Protein AF-A0A353CEG3-F1 (afdb_monomer)

Solvent-accessible surface area (backbone atoms only — not comparable to full-atom values): 6625 Å² total; per-residue (Å²): 137,73,80,83,86,69,89,53,58,77,56,36,77,43,67,85,48,85,35,38,30,40,37,28,22,31,76,43,35,30,42,19,76,58,55,68,66,50,72,42,84,52,81,67,73,58,94,70,76,52,82,79,38,49,62,35,39,33,28,65,48,62,82,52,87,30,37,32,42,37,29,8,22,20,23,33,98,86,66,49,66,71,27,41,34,38,33,37,22,75,62,54,65,77,50,52,45,81,51,91,61,97,58,56,47,74,38,68,74,74,81,74,88,77,132

pLDDT: mean 91.77, std 7.91, range [48.56, 97.62]

Foldseek 3Di:
DDDPPDPFAWQDWADPDQAWIWTFGFQWIWIGRGNPPDIDIDDADDPCPQVAFGDTWRDKDAPDQWWIKTWFFGAHPVRDGQATWIWITRGNRPYIDTDHDPDRDTDRDDDDDDD

Sequence (115 a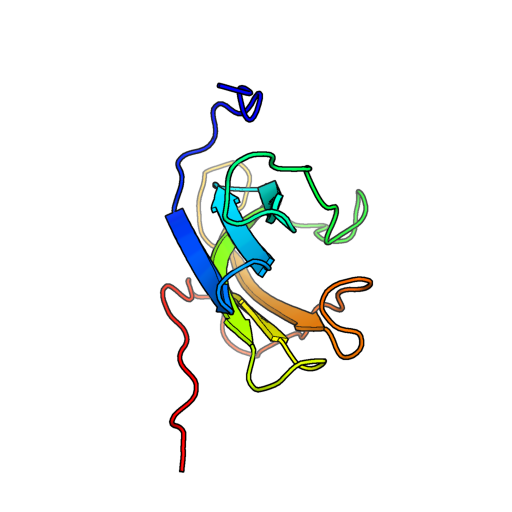a):
KHDLKTTENINEIYFRNDDNGYLVAGRKMFLTRDAGRTWQETVLFRAGDFRNGTPEFLSIRFADKRRGVVVGSVLNRKGDVVDSLVMKTEDGGETWQRIIVPSKTELFHLDFVGS

Nearest PDB structures (foldseek):
  7vt0-assembly1_B  TM=6.429E-01  e=1.551E-02  Homo sapiens
  2cn3-assembly2_B  TM=5.965E-01  e=8.702E-02  Acetivibrio thermocellus
  6mgl-assembly1_A  TM=6.426E-01  e=4.884E-01  Paenibacillus odorifer
  4a2m-assembly2_C  TM=5.487E-01  e=6.019E-01  Bacteroides thetaiotaomicron VPI-5482
  7wb4-assembly1_P  TM=4.030E-01  e=5.407E+00  Xenopus laevis

Structure (mmCIF, N/CA/C/O backbone):
data_AF-A0A353CEG3-F1
#
_entry.id   AF-A0A353CEG3-F1
#
loop_
_atom_site.group_PDB
_atom_site.id
_atom_site.type_symbol
_atom_site.label_atom_id
_atom_site.label_alt_id
_atom_site.label_comp_id
_atom_site.label_asym_id
_atom_site.label_entity_id
_atom_site.label_seq_id
_atom_site.pdbx_PDB_ins_code
_atom_site.Cartn_x
_atom_site.Cartn_y
_atom_site.Cartn_z
_atom_site.occupancy
_atom_site.B_iso_or_equiv
_atom_site.auth_seq_id
_atom_site.auth_comp_id
_atom_site.auth_asym_id
_atom_site.auth_atom_id
_atom_site.pdbx_PDB_model_num
ATOM 1 N N . LYS A 1 1 ? -14.492 19.434 6.123 1.00 52.22 1 LYS A N 1
ATOM 2 C CA . LYS A 1 1 ? -13.994 18.615 4.994 1.00 52.22 1 LYS A CA 1
ATOM 3 C C . LYS A 1 1 ? -12.500 18.892 4.898 1.00 52.22 1 LYS A C 1
ATOM 5 O O . LYS A 1 1 ? -12.152 20.031 4.627 1.00 52.22 1 LYS A O 1
ATOM 10 N N . HIS A 1 2 ? -11.649 17.947 5.292 1.00 63.19 2 HIS A N 1
ATOM 11 C CA . HIS A 1 2 ? -10.197 18.124 5.219 1.00 63.19 2 HIS A CA 1
ATOM 12 C C . HIS A 1 2 ? -9.705 17.572 3.887 1.00 63.19 2 HIS A C 1
ATOM 14 O O . HIS A 1 2 ? -9.981 16.418 3.565 1.00 63.19 2 HIS A O 1
ATOM 20 N N . ASP A 1 3 ? -9.016 18.402 3.111 1.00 76.94 3 ASP A N 1
ATOM 21 C CA . ASP A 1 3 ? -8.445 17.975 1.840 1.00 76.94 3 ASP A CA 1
ATOM 22 C C . ASP A 1 3 ? -7.235 17.070 2.087 1.00 76.94 3 ASP A C 1
ATOM 24 O O . ASP A 1 3 ? -6.347 17.408 2.871 1.00 76.94 3 ASP A O 1
ATOM 28 N N . LEU A 1 4 ? -7.165 15.951 1.361 1.00 81.81 4 LEU A N 1
ATOM 29 C CA . LEU A 1 4 ? -6.039 15.006 1.392 1.00 81.81 4 LEU A CA 1
ATOM 30 C C . LEU A 1 4 ? -4.728 15.609 0.855 1.00 81.81 4 LEU A C 1
ATOM 32 O O . LEU A 1 4 ? -3.676 14.989 0.967 1.00 81.81 4 LEU A O 1
ATOM 36 N N . LYS A 1 5 ? -4.784 16.807 0.250 1.00 86.62 5 LYS A N 1
ATOM 37 C CA . LYS A 1 5 ? -3.646 17.491 -0.393 1.00 86.62 5 LYS A CA 1
ATOM 38 C C . LYS A 1 5 ? -2.860 16.562 -1.332 1.00 86.62 5 LYS A C 1
ATOM 40 O O . LYS A 1 5 ? -1.629 16.536 -1.326 1.00 86.62 5 LYS A O 1
ATOM 45 N N . THR A 1 6 ? -3.583 15.788 -2.138 1.00 87.44 6 THR A N 1
ATOM 46 C CA . THR A 1 6 ? -3.015 14.905 -3.159 1.00 87.44 6 THR A CA 1
ATOM 47 C C . THR A 1 6 ? -3.670 15.154 -4.509 1.00 87.44 6 THR A C 1
ATOM 49 O O . THR A 1 6 ? -4.845 15.508 -4.578 1.00 87.44 6 THR A O 1
ATOM 52 N N . THR A 1 7 ? -2.890 14.968 -5.568 1.00 91.12 7 THR A N 1
ATOM 53 C CA . THR A 1 7 ? -3.344 14.941 -6.965 1.00 91.12 7 THR A CA 1
ATOM 54 C C . THR A 1 7 ? -3.288 13.529 -7.549 1.00 91.12 7 THR A C 1
ATOM 56 O O . THR A 1 7 ? -3.590 13.348 -8.722 1.00 91.12 7 THR A O 1
ATOM 59 N N . GLU A 1 8 ? -2.836 12.547 -6.764 1.00 92.25 8 GLU A N 1
ATOM 60 C CA . GLU A 1 8 ? -2.797 11.137 -7.159 1.00 92.25 8 GLU A CA 1
ATOM 61 C C . GLU A 1 8 ? -4.229 10.587 -7.242 1.00 92.25 8 GLU A C 1
ATOM 63 O O . GLU A 1 8 ? -5.089 10.953 -6.432 1.00 92.25 8 GLU A O 1
ATOM 68 N N . ASN A 1 9 ? -4.478 9.687 -8.194 1.00 92.31 9 ASN A N 1
ATOM 69 C CA . ASN A 1 9 ? -5.764 9.006 -8.305 1.00 92.31 9 ASN A CA 1
ATOM 70 C C . ASN A 1 9 ? -5.993 8.122 -7.080 1.00 92.31 9 ASN A C 1
ATOM 72 O O . ASN A 1 9 ? -5.083 7.421 -6.646 1.00 92.31 9 ASN A O 1
ATOM 76 N N . ILE A 1 10 ? -7.208 8.146 -6.533 1.00 94.12 10 ILE A N 1
ATOM 77 C CA . ILE A 1 10 ? -7.598 7.239 -5.452 1.00 94.12 10 ILE A CA 1
ATOM 78 C C . ILE A 1 10 ? -7.863 5.870 -6.070 1.00 94.12 10 ILE A C 1
ATOM 80 O O . ILE A 1 10 ? -8.768 5.737 -6.892 1.00 94.12 10 ILE A O 1
ATOM 84 N N . ASN A 1 11 ? -7.091 4.874 -5.647 1.00 95.81 11 ASN A N 1
ATOM 85 C CA . ASN A 1 11 ? -7.205 3.509 -6.152 1.00 95.81 11 ASN A CA 1
ATOM 86 C C . ASN A 1 11 ? -8.129 2.670 -5.261 1.00 95.81 11 ASN A C 1
ATOM 88 O O . ASN A 1 11 ? -8.979 1.942 -5.766 1.00 95.81 11 ASN A O 1
ATOM 92 N N . GLU A 1 12 ? -8.031 2.820 -3.935 1.00 96.62 12 GLU A N 1
ATOM 93 C CA . GLU A 1 12 ? -8.887 2.094 -2.996 1.00 96.62 12 GLU A CA 1
ATOM 94 C C . GLU A 1 12 ? -9.072 2.847 -1.671 1.00 96.62 12 GLU A C 1
ATOM 96 O O . GLU A 1 12 ? -8.168 3.526 -1.178 1.00 96.62 12 GLU A O 1
ATOM 101 N N . ILE A 1 13 ? -10.260 2.685 -1.080 1.00 96.62 13 ILE A N 1
ATOM 102 C CA . ILE A 1 13 ? -10.570 3.032 0.309 1.00 96.62 13 ILE A CA 1
ATOM 103 C C . ILE A 1 13 ? -11.024 1.748 1.006 1.00 96.62 13 ILE A C 1
ATOM 105 O O . ILE A 1 13 ? -11.969 1.101 0.563 1.00 96.62 13 ILE A O 1
ATOM 109 N N . TYR A 1 14 ? -10.365 1.392 2.103 1.00 96.31 14 TYR A N 1
ATOM 110 C CA . TYR A 1 14 ? -10.602 0.161 2.851 1.00 96.31 14 TYR A CA 1
ATOM 111 C C . TYR A 1 14 ? -10.744 0.461 4.343 1.00 96.31 14 TYR A C 1
ATOM 113 O O . TYR A 1 14 ? -9.852 1.048 4.949 1.00 96.31 14 TYR A O 1
ATOM 121 N N . PHE A 1 15 ? -11.836 0.015 4.961 1.00 96.19 15 PHE A N 1
ATOM 122 C CA . PHE A 1 15 ? -12.029 0.082 6.410 1.00 96.19 15 PHE A CA 1
ATOM 123 C C . PHE A 1 15 ? -11.814 -1.299 7.027 1.00 96.19 15 PHE A C 1
ATOM 125 O O . PHE A 1 15 ? -12.441 -2.273 6.621 1.00 96.19 15 PHE A O 1
ATOM 132 N N . ARG A 1 16 ? -10.928 -1.384 8.028 1.00 91.69 16 ARG A N 1
ATOM 133 C CA . ARG A 1 16 ? -10.695 -2.625 8.798 1.00 91.69 16 ARG A CA 1
ATOM 134 C C . ARG A 1 16 ? -11.637 -2.767 9.994 1.00 91.69 16 ARG A C 1
ATOM 136 O O . ARG A 1 16 ? -11.682 -3.822 10.620 1.00 91.69 16 ARG A O 1
ATOM 143 N N . ASN A 1 17 ? -12.303 -1.678 10.363 1.00 92.25 17 ASN A N 1
ATOM 144 C CA . ASN A 1 17 ? -13.413 -1.589 11.306 1.00 92.25 17 ASN A CA 1
ATOM 145 C C . ASN A 1 17 ? -14.101 -0.224 11.124 1.00 92.25 17 ASN A C 1
ATOM 147 O O . ASN A 1 17 ? -13.679 0.561 10.277 1.00 92.25 17 ASN A O 1
ATOM 151 N N . ASP A 1 18 ? -15.109 0.059 11.945 1.00 96.44 18 ASP A N 1
ATOM 152 C CA . ASP A 1 18 ? -15.948 1.259 11.836 1.00 96.44 18 ASP A CA 1
ATOM 153 C C . ASP A 1 18 ? -15.168 2.584 11.940 1.00 96.44 18 ASP A C 1
ATOM 155 O O . ASP A 1 18 ? -15.593 3.589 11.375 1.00 96.44 18 ASP A O 1
ATOM 159 N N . ASP A 1 19 ? -14.004 2.587 12.601 1.00 95.94 19 ASP A N 1
ATOM 160 C CA . ASP A 1 19 ? -13.219 3.802 12.846 1.00 95.94 19 ASP A CA 1
ATOM 161 C C . ASP A 1 19 ? -11.928 3.887 12.022 1.00 95.94 19 ASP A C 1
ATOM 163 O O . ASP A 1 19 ? -11.516 4.973 11.610 1.00 95.94 19 ASP A O 1
ATOM 167 N N . ASN A 1 20 ? -11.253 2.756 11.810 1.00 94.94 20 ASN A N 1
ATOM 168 C CA . ASN A 1 20 ? -9.912 2.697 11.239 1.00 94.94 20 ASN A CA 1
ATOM 169 C C . ASN A 1 20 ? -9.985 2.287 9.771 1.00 94.94 20 ASN A C 1
ATOM 171 O O . ASN A 1 20 ? -10.390 1.166 9.443 1.00 94.94 20 ASN A O 1
ATOM 175 N N . GLY A 1 21 ? -9.517 3.173 8.900 1.00 95.75 21 GLY A N 1
ATOM 176 C CA . GLY A 1 21 ? -9.511 2.958 7.461 1.00 95.75 21 GLY A CA 1
ATOM 177 C C . GLY A 1 21 ? -8.244 3.463 6.793 1.00 95.75 21 GLY A C 1
ATOM 178 O O . GLY A 1 21 ? -7.515 4.291 7.332 1.00 95.75 21 GLY A O 1
ATOM 179 N N . TYR A 1 22 ? -7.990 2.949 5.601 1.00 96.12 22 TYR A N 1
ATOM 180 C CA . TYR A 1 22 ? -6.851 3.269 4.764 1.00 96.12 22 TYR A CA 1
ATOM 181 C C . TYR A 1 22 ? -7.348 3.720 3.397 1.00 96.12 22 TYR A C 1
ATOM 183 O O . TYR A 1 22 ? -8.334 3.199 2.881 1.00 96.12 22 TYR A O 1
ATOM 191 N N . LEU A 1 23 ? -6.652 4.685 2.814 1.00 96.06 23 LEU A N 1
ATOM 192 C CA . LEU A 1 23 ? -6.875 5.163 1.458 1.00 96.06 23 LEU A CA 1
ATOM 193 C C . LEU A 1 23 ? -5.540 5.090 0.733 1.00 96.06 23 LEU A C 1
ATOM 195 O O . LEU A 1 23 ? -4.566 5.693 1.182 1.00 96.06 23 LEU A O 1
ATOM 199 N N . VAL A 1 24 ? -5.489 4.358 -0.372 1.00 95.75 24 VAL A N 1
ATOM 200 C CA . VAL A 1 24 ? -4.313 4.296 -1.245 1.00 95.75 24 VAL A CA 1
ATOM 201 C C . VAL A 1 24 ? -4.581 5.126 -2.494 1.00 95.75 24 VAL A C 1
ATOM 203 O O . VAL A 1 24 ? -5.649 5.034 -3.104 1.00 95.75 24 VAL A O 1
ATOM 206 N N . ALA A 1 25 ? -3.629 5.988 -2.841 1.00 94.50 25 ALA A N 1
ATOM 207 C CA . ALA A 1 25 ? -3.744 6.896 -3.970 1.00 94.50 25 ALA A CA 1
ATOM 208 C C . ALA A 1 25 ? -2.398 7.040 -4.678 1.00 94.50 25 ALA A C 1
ATOM 210 O O . ALA A 1 25 ? -1.509 7.737 -4.176 1.00 94.50 25 ALA A O 1
ATOM 211 N N . GLY A 1 26 ? -2.246 6.363 -5.818 1.00 93.38 26 GLY A N 1
ATOM 212 C CA . GLY A 1 26 ? -0.991 6.282 -6.557 1.00 93.38 26 GLY A CA 1
ATOM 213 C C . GLY A 1 26 ? 0.170 5.915 -5.633 1.00 93.38 26 GLY A C 1
ATOM 214 O O . GLY A 1 26 ? 0.225 4.827 -5.067 1.00 93.38 26 GLY A O 1
ATOM 215 N N . ARG A 1 27 ? 1.082 6.858 -5.407 1.00 92.38 27 ARG A N 1
ATOM 216 C CA . ARG A 1 27 ? 2.291 6.660 -4.582 1.00 92.38 27 ARG A CA 1
ATOM 217 C C . ARG A 1 27 ? 2.105 6.953 -3.092 1.00 92.38 27 ARG A C 1
ATOM 219 O O . ARG A 1 27 ? 3.079 6.941 -2.338 1.00 92.38 27 ARG A O 1
ATOM 226 N N . LYS A 1 28 ? 0.888 7.294 -2.671 1.00 93.81 28 LYS A N 1
ATOM 227 C CA . LYS A 1 28 ? 0.565 7.728 -1.310 1.00 93.81 28 LYS A CA 1
ATOM 228 C C . LYS A 1 28 ? -0.400 6.773 -0.628 1.00 93.81 28 LYS A C 1
ATOM 230 O O . LYS A 1 28 ? -1.234 6.134 -1.266 1.00 93.81 28 LYS A O 1
ATOM 235 N N . MET A 1 29 ? -0.323 6.752 0.696 1.00 95.06 29 MET A N 1
ATOM 236 C CA . MET A 1 29 ? -1.306 6.105 1.552 1.00 95.06 29 MET A CA 1
ATOM 237 C C . MET A 1 29 ? -1.713 7.060 2.665 1.00 95.06 29 MET A C 1
ATOM 239 O O . MET A 1 29 ? -0.893 7.814 3.187 1.00 95.06 29 MET A O 1
ATOM 243 N N . PHE A 1 30 ? -2.978 6.997 3.051 1.00 95.50 30 PHE A N 1
ATOM 244 C CA . PHE A 1 30 ? -3.549 7.775 4.133 1.00 95.50 30 PHE A CA 1
ATOM 245 C C . PHE A 1 30 ? -4.256 6.848 5.117 1.00 95.50 30 PHE A C 1
ATOM 247 O O . PHE A 1 30 ? -4.830 5.836 4.721 1.00 95.50 30 PHE A O 1
ATOM 254 N N . LEU A 1 31 ? -4.223 7.211 6.394 1.00 95.06 31 LEU A N 1
ATOM 255 C CA . LEU A 1 31 ? -4.894 6.527 7.494 1.00 95.06 31 LEU A CA 1
ATOM 256 C C . LEU A 1 31 ? -5.952 7.454 8.095 1.00 95.06 31 LEU A C 1
ATOM 258 O O . LEU A 1 31 ? -5.674 8.624 8.357 1.00 95.06 31 LEU A O 1
ATOM 262 N N . THR A 1 32 ? -7.130 6.911 8.375 1.00 95.69 32 THR A N 1
ATOM 263 C CA . THR A 1 32 ? -8.124 7.513 9.266 1.00 95.69 32 THR A CA 1
ATOM 264 C C . THR A 1 32 ? -8.259 6.673 10.531 1.00 95.69 32 THR A C 1
ATOM 266 O O . THR A 1 32 ? -8.097 5.451 10.500 1.00 95.69 32 THR A O 1
ATOM 269 N N . ARG A 1 33 ? -8.541 7.338 11.653 1.00 95.62 33 ARG A N 1
ATOM 270 C CA . ARG A 1 33 ? -8.851 6.716 12.952 1.00 95.62 33 ARG A CA 1
ATOM 271 C C . ARG A 1 33 ? -10.195 7.193 13.510 1.00 95.62 33 ARG A C 1
ATOM 273 O O . ARG A 1 33 ? -10.473 6.997 14.686 1.00 95.62 33 ARG A O 1
ATOM 280 N N . ASP A 1 34 ? -10.981 7.883 12.691 1.00 96.56 34 ASP A N 1
ATOM 281 C CA . ASP A 1 34 ? -12.210 8.561 13.092 1.00 96.56 34 ASP A CA 1
ATOM 282 C C . ASP A 1 34 ? -13.320 8.403 12.042 1.00 96.56 34 ASP A C 1
ATOM 284 O O . ASP A 1 34 ? -14.086 9.339 11.789 1.00 96.56 34 ASP A O 1
ATOM 288 N N . ALA A 1 35 ? -13.421 7.208 11.452 1.00 96.56 35 ALA A N 1
ATOM 289 C CA . ALA A 1 35 ? -14.432 6.835 10.460 1.00 96.56 35 ALA A CA 1
ATOM 290 C C . ALA A 1 35 ? -14.385 7.699 9.181 1.00 96.56 35 ALA A C 1
ATOM 292 O O . ALA A 1 35 ? -15.409 8.029 8.584 1.00 96.56 35 ALA A O 1
ATOM 293 N N . GLY A 1 36 ? -13.185 8.115 8.765 1.00 95.50 36 GLY A N 1
ATOM 294 C CA . GLY A 1 36 ? -12.966 8.892 7.544 1.00 95.50 36 GLY A CA 1
ATOM 295 C C . GLY A 1 36 ? -13.242 10.390 7.675 1.00 95.50 36 GLY A C 1
ATOM 296 O O . GLY A 1 36 ? -13.261 11.084 6.653 1.00 95.50 36 GLY A O 1
ATOM 297 N N . ARG A 1 37 ? -13.443 10.912 8.895 1.00 94.50 37 ARG A N 1
ATOM 298 C CA . ARG A 1 37 ? -13.634 12.356 9.130 1.00 94.50 37 ARG A CA 1
ATOM 299 C C . ARG A 1 37 ? -12.330 13.128 8.919 1.00 94.50 37 ARG A C 1
ATOM 301 O O . ARG A 1 37 ? -12.355 14.219 8.339 1.00 94.50 37 ARG A O 1
ATOM 308 N N . THR A 1 38 ? -11.205 12.555 9.341 1.00 95.00 38 THR A N 1
ATOM 309 C CA . THR A 1 38 ? -9.851 13.053 9.096 1.00 95.00 38 THR A CA 1
ATOM 310 C C . THR A 1 38 ? -8.948 11.950 8.548 1.00 95.00 38 THR A C 1
ATOM 312 O O . THR A 1 38 ? -9.134 10.762 8.815 1.00 95.00 38 THR A O 1
ATOM 315 N N . TRP A 1 39 ? -7.969 12.358 7.743 1.00 95.25 39 TRP A N 1
ATOM 316 C CA . TRP A 1 39 ? -7.023 11.470 7.076 1.00 95.25 39 TRP A CA 1
ATOM 317 C C . TRP A 1 39 ? -5.611 12.033 7.216 1.00 95.25 39 TRP A C 1
ATOM 319 O O . TRP A 1 39 ? -5.391 13.225 6.991 1.00 95.25 39 TRP A O 1
ATOM 329 N N . GLN A 1 40 ? -4.657 11.176 7.563 1.00 94.19 40 GLN A N 1
ATOM 330 C CA . GLN A 1 40 ? -3.247 11.519 7.711 1.00 94.19 40 GLN A CA 1
ATOM 331 C C . GLN A 1 40 ? -2.408 10.702 6.729 1.00 94.19 40 GLN A C 1
ATOM 333 O O . GLN A 1 40 ? -2.542 9.481 6.679 1.00 94.19 40 GLN A O 1
ATOM 338 N N . GLU A 1 41 ? -1.540 11.363 5.959 1.00 93.62 41 GLU A N 1
ATOM 339 C CA . GLU A 1 41 ? -0.583 10.679 5.079 1.00 93.62 41 GLU A CA 1
ATOM 340 C C . GLU A 1 41 ? 0.385 9.832 5.918 1.00 93.62 41 GLU A C 1
ATOM 342 O O . GLU A 1 41 ? 0.931 10.307 6.916 1.00 93.62 41 GLU A O 1
ATOM 347 N N . THR A 1 42 ? 0.586 8.579 5.515 1.00 91.31 42 THR A N 1
ATOM 348 C CA . THR A 1 42 ? 1.517 7.645 6.152 1.00 91.31 42 THR A CA 1
ATOM 349 C C . THR A 1 42 ? 2.593 7.211 5.165 1.00 91.31 42 THR A C 1
ATOM 351 O O . THR A 1 42 ? 2.354 7.073 3.964 1.00 91.31 42 THR A O 1
ATOM 354 N N . VAL A 1 43 ? 3.805 7.017 5.677 1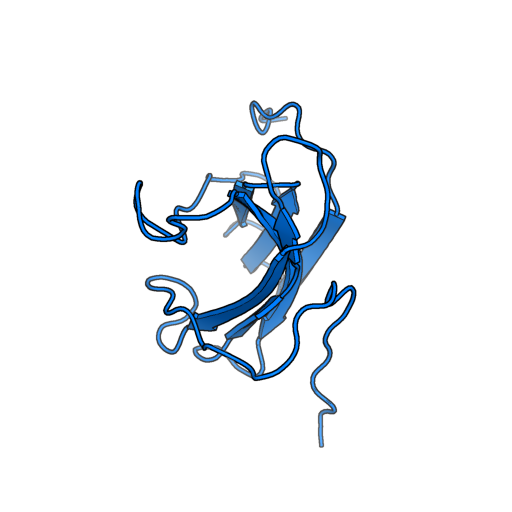.00 88.12 43 VAL A N 1
ATOM 355 C CA . VAL A 1 43 ? 4.998 6.744 4.876 1.00 88.12 43 VAL A CA 1
ATOM 356 C C . VAL A 1 43 ? 5.334 5.260 4.976 1.00 88.12 43 VAL A C 1
ATOM 358 O O . VAL A 1 43 ? 5.714 4.779 6.040 1.00 88.12 43 VAL A O 1
ATOM 361 N N . LEU A 1 44 ? 5.2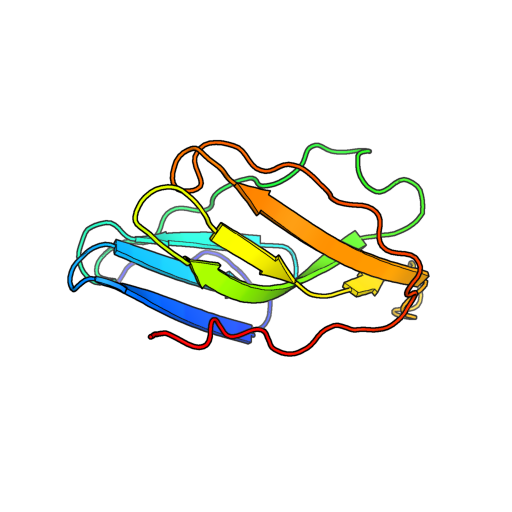11 4.533 3.862 1.00 91.06 44 LEU A N 1
ATOM 362 C CA . LEU A 1 44 ? 5.467 3.084 3.813 1.00 91.06 44 LEU A CA 1
ATOM 363 C C . LEU A 1 44 ? 6.923 2.740 3.486 1.00 91.06 44 LEU A C 1
ATOM 365 O O . LEU A 1 44 ? 7.343 1.603 3.679 1.00 91.06 44 LEU A O 1
ATOM 369 N N . PHE A 1 45 ? 7.674 3.689 2.933 1.00 89.31 45 PHE A N 1
ATOM 370 C CA . PHE A 1 45 ? 9.021 3.466 2.421 1.00 89.31 45 PHE A CA 1
ATOM 371 C C . PHE A 1 45 ? 9.842 4.752 2.477 1.00 89.31 45 PHE A C 1
ATOM 373 O O . PHE A 1 45 ? 9.306 5.860 2.526 1.00 89.31 45 PHE A O 1
ATOM 380 N N . ARG A 1 46 ? 11.164 4.609 2.456 1.00 87.00 46 ARG A N 1
ATOM 381 C CA . ARG A 1 46 ? 12.121 5.714 2.425 1.00 87.00 46 ARG A CA 1
ATOM 382 C C . ARG A 1 46 ? 12.577 6.001 1.001 1.00 87.00 46 ARG A C 1
ATOM 384 O O . ARG A 1 46 ? 12.551 5.147 0.113 1.00 87.00 46 ARG A O 1
ATOM 391 N N . ALA A 1 47 ? 13.047 7.228 0.786 1.00 80.88 47 ALA A N 1
ATOM 392 C CA . ALA A 1 47 ? 13.696 7.591 -0.464 1.00 80.88 47 ALA A CA 1
ATOM 393 C C . ALA A 1 47 ? 14.876 6.639 -0.737 1.00 80.88 47 ALA A C 1
ATOM 395 O O . ALA A 1 47 ? 15.768 6.495 0.095 1.00 80.88 47 ALA A O 1
ATOM 396 N N . GLY A 1 48 ? 14.869 5.993 -1.905 1.00 82.38 48 GLY A N 1
ATOM 397 C CA . GLY A 1 48 ? 15.904 5.038 -2.315 1.00 82.38 48 GLY A CA 1
ATOM 398 C C . GLY A 1 48 ? 15.559 3.557 -2.118 1.00 82.38 48 GLY A C 1
ATOM 399 O O . GLY A 1 48 ? 16.263 2.717 -2.681 1.00 82.38 48 GLY A O 1
ATOM 400 N N . ASP A 1 49 ? 14.460 3.222 -1.428 1.00 87.62 49 ASP A N 1
ATOM 401 C CA . ASP A 1 49 ? 14.007 1.825 -1.263 1.00 87.62 49 ASP A CA 1
ATOM 402 C C . ASP A 1 49 ? 13.630 1.171 -2.610 1.00 87.62 49 ASP A C 1
ATOM 404 O O . ASP A 1 49 ? 13.705 -0.048 -2.783 1.00 87.62 49 ASP A O 1
ATOM 408 N N . PHE A 1 50 ? 13.292 1.995 -3.606 1.00 88.56 50 PHE A N 1
ATOM 409 C CA . PHE A 1 50 ? 12.969 1.588 -4.970 1.00 88.56 50 PHE A CA 1
ATOM 410 C C . PHE A 1 50 ? 13.995 2.162 -5.953 1.00 88.56 50 PHE A C 1
ATOM 412 O O . PHE A 1 50 ? 13.769 3.170 -6.612 1.00 88.56 50 PHE A O 1
ATOM 419 N N . ARG A 1 51 ? 15.166 1.518 -6.055 1.00 80.50 51 ARG A N 1
ATOM 420 C CA . ARG A 1 51 ? 16.289 2.011 -6.883 1.00 80.50 51 ARG A CA 1
ATOM 421 C C . ARG A 1 51 ? 15.949 2.191 -8.368 1.00 80.50 51 ARG A C 1
ATOM 423 O O . ARG A 1 51 ? 16.496 3.081 -9.010 1.00 80.50 51 ARG A O 1
ATOM 430 N N . ASN A 1 52 ? 15.056 1.356 -8.901 1.00 83.06 52 ASN A N 1
ATOM 431 C CA . ASN A 1 52 ? 14.776 1.270 -10.339 1.00 83.06 52 ASN A CA 1
ATOM 432 C C . ASN A 1 52 ? 13.382 1.778 -10.732 1.00 83.06 52 ASN A C 1
ATOM 434 O O . ASN A 1 52 ? 12.975 1.600 -11.878 1.00 83.06 52 ASN A O 1
ATOM 438 N N . GLY A 1 53 ? 12.641 2.393 -9.811 1.00 92.50 53 GLY A N 1
ATOM 439 C CA . GLY A 1 53 ? 11.290 2.837 -10.111 1.00 92.50 53 GLY A CA 1
ATOM 440 C C . GLY A 1 53 ? 10.582 3.477 -8.933 1.00 92.50 53 GLY A C 1
ATOM 441 O O . GLY A 1 53 ? 11.179 3.758 -7.900 1.00 92.50 53 GLY A O 1
ATOM 442 N N . THR A 1 54 ? 9.297 3.728 -9.117 1.00 93.81 54 THR A N 1
ATOM 443 C CA . THR A 1 54 ? 8.439 4.393 -8.144 1.00 93.81 54 THR A CA 1
ATOM 444 C C . THR A 1 54 ? 7.273 3.469 -7.807 1.00 93.81 54 THR A C 1
ATOM 446 O O . THR A 1 54 ? 6.668 2.942 -8.738 1.00 93.81 54 THR A O 1
ATOM 449 N N . PRO A 1 55 ? 6.979 3.220 -6.521 1.00 95.19 55 PRO A N 1
ATOM 450 C CA . PRO A 1 55 ? 5.886 2.334 -6.144 1.00 95.19 55 PRO A CA 1
ATOM 451 C C . PRO A 1 55 ? 4.536 2.995 -6.413 1.00 95.19 55 PRO A C 1
ATOM 453 O O . PRO A 1 55 ? 4.349 4.166 -6.092 1.00 95.19 55 PRO A O 1
ATOM 456 N N . GLU A 1 56 ? 3.597 2.219 -6.932 1.00 95.25 56 GLU A N 1
ATOM 457 C CA . GLU A 1 56 ? 2.182 2.550 -7.015 1.00 95.25 56 GLU A CA 1
ATOM 458 C C . GLU A 1 56 ? 1.391 1.545 -6.174 1.00 95.25 56 GLU A C 1
ATOM 460 O O . GLU A 1 56 ? 1.561 0.332 -6.305 1.00 95.25 56 GLU A O 1
ATOM 465 N N . PHE A 1 57 ? 0.555 2.053 -5.272 1.00 96.19 57 PHE A N 1
ATOM 466 C CA . PHE A 1 57 ? -0.288 1.269 -4.381 1.00 96.19 57 PHE A CA 1
ATOM 467 C C . PHE A 1 57 ? -1.691 1.149 -4.968 1.00 96.19 57 PHE A C 1
ATOM 469 O O . PHE A 1 57 ? -2.337 2.160 -5.256 1.00 96.19 57 PHE A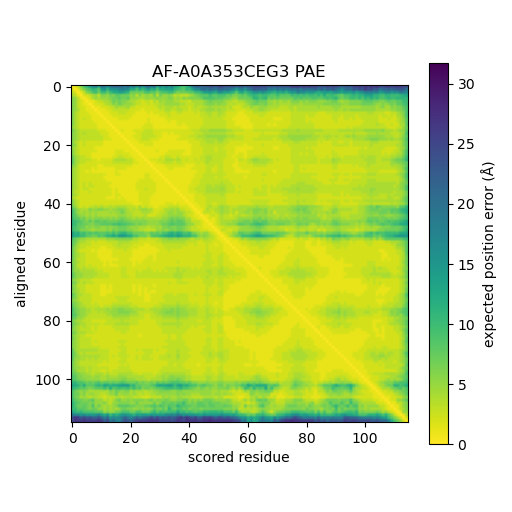 O 1
ATOM 476 N N . LEU A 1 58 ? -2.175 -0.083 -5.100 1.00 97.00 58 LEU A N 1
ATOM 477 C CA . LEU A 1 58 ? -3.459 -0.371 -5.739 1.00 97.00 58 LEU A CA 1
ATOM 478 C C . LEU A 1 58 ? -4.471 -0.976 -4.777 1.00 97.00 58 LEU A C 1
ATOM 480 O O . LEU A 1 58 ? -5.640 -0.606 -4.823 1.00 97.00 58 LEU A O 1
ATOM 484 N N . SER A 1 59 ? -4.028 -1.868 -3.888 1.00 97.62 59 SER A N 1
ATOM 485 C CA . SER A 1 59 ? -4.932 -2.502 -2.934 1.00 97.62 59 SER A CA 1
ATOM 486 C C . SER A 1 59 ? -4.285 -2.776 -1.582 1.00 97.62 59 SER A C 1
ATOM 488 O O . SER A 1 59 ? -3.077 -3.003 -1.491 1.00 97.62 59 SER A O 1
ATOM 490 N N . ILE A 1 60 ? -5.099 -2.751 -0.527 1.00 97.00 60 ILE A N 1
ATOM 491 C CA . ILE A 1 60 ? -4.709 -3.009 0.858 1.00 97.00 60 ILE A CA 1
ATOM 492 C C . ILE A 1 60 ? -5.734 -3.886 1.576 1.00 97.00 60 ILE A C 1
ATOM 494 O O . ILE A 1 60 ? -6.925 -3.591 1.575 1.00 97.00 60 ILE A O 1
ATOM 498 N N . ARG A 1 61 ? -5.288 -4.920 2.295 1.00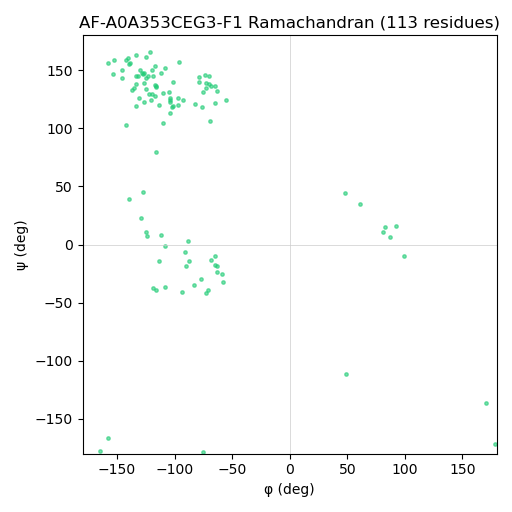 97.00 61 ARG A N 1
ATOM 499 C CA . ARG A 1 61 ? -6.140 -5.619 3.277 1.00 97.00 61 ARG A CA 1
ATOM 500 C C . ARG A 1 61 ? -5.382 -5.953 4.540 1.00 97.00 61 ARG A C 1
ATOM 502 O O . ARG A 1 61 ? -4.165 -6.136 4.536 1.00 97.00 61 ARG A O 1
ATOM 509 N N . PHE A 1 62 ? -6.140 -6.104 5.616 1.00 95.50 62 PHE A N 1
ATOM 510 C CA . PHE A 1 62 ? -5.666 -6.662 6.870 1.00 95.50 62 PHE A CA 1
ATOM 511 C C . PHE A 1 62 ? -6.284 -8.041 7.093 1.00 95.50 62 PHE A C 1
ATOM 513 O O . PHE A 1 62 ? -7.494 -8.202 6.979 1.00 95.50 62 PHE A O 1
ATOM 520 N N . ALA A 1 63 ? -5.443 -9.021 7.422 1.00 94.12 63 ALA A N 1
ATOM 521 C CA . ALA A 1 63 ? -5.890 -10.349 7.842 1.00 94.12 63 ALA A CA 1
ATOM 522 C C . ALA A 1 63 ? -6.388 -10.331 9.294 1.00 94.12 63 ALA A C 1
ATOM 524 O O . ALA A 1 63 ? -7.245 -11.117 9.682 1.00 94.12 63 ALA A O 1
ATOM 525 N N . ASP A 1 64 ? -5.828 -9.438 10.114 1.00 93.19 64 ASP A N 1
ATOM 526 C CA . ASP A 1 64 ? -6.255 -9.197 11.488 1.00 93.19 64 ASP A CA 1
ATOM 527 C C . ASP A 1 64 ? -5.821 -7.802 11.958 1.00 93.19 64 ASP A C 1
ATOM 529 O O . ASP A 1 64 ? -5.408 -6.949 11.174 1.00 93.19 64 ASP A O 1
ATOM 533 N N . LYS A 1 65 ? -5.889 -7.545 13.269 1.00 93.06 65 LYS A N 1
ATOM 534 C CA . LYS A 1 65 ? -5.575 -6.225 13.820 1.00 93.06 65 LYS A CA 1
ATOM 535 C C . LYS A 1 65 ? -4.120 -5.769 13.621 1.00 93.06 65 LYS A C 1
ATOM 537 O O . LYS A 1 65 ? -3.856 -4.575 13.779 1.00 93.06 65 LYS A O 1
ATOM 542 N N . ARG A 1 66 ? -3.197 -6.684 13.332 1.00 94.94 66 ARG A N 1
ATOM 543 C CA . ARG A 1 66 ? -1.750 -6.451 13.255 1.00 94.94 66 ARG A CA 1
ATOM 544 C C . ARG A 1 66 ? -1.175 -6.734 11.873 1.00 94.94 66 ARG A C 1
ATOM 546 O O . ARG A 1 66 ? -0.270 -6.024 11.449 1.00 94.94 66 ARG A O 1
ATOM 553 N N . ARG A 1 67 ? -1.666 -7.767 11.191 1.00 96.56 67 ARG A N 1
ATOM 554 C CA . ARG A 1 67 ? -1.106 -8.254 9.928 1.00 96.56 67 ARG A CA 1
ATOM 555 C C . ARG A 1 67 ? -1.873 -7.685 8.746 1.00 96.56 67 ARG A C 1
ATOM 557 O O . ARG A 1 67 ? -3.068 -7.938 8.603 1.00 96.56 67 ARG A O 1
ATOM 564 N N . GLY A 1 68 ? -1.168 -6.960 7.886 1.00 95.88 68 GLY A N 1
ATOM 565 C CA . GLY A 1 68 ? -1.727 -6.362 6.678 1.00 95.88 68 GLY A CA 1
ATOM 566 C C . GLY A 1 68 ? -0.766 -6.410 5.503 1.00 95.88 68 GLY A C 1
ATOM 567 O O . GLY A 1 68 ? 0.445 -6.562 5.682 1.00 95.88 68 GLY A O 1
ATOM 568 N N . VAL A 1 69 ? -1.327 -6.306 4.303 1.00 97.25 69 VAL A N 1
ATOM 569 C CA . VAL A 1 69 ? -0.601 -6.334 3.035 1.00 97.25 69 VAL A CA 1
ATOM 570 C C . VAL A 1 69 ? -1.107 -5.204 2.148 1.00 97.25 69 VAL A C 1
ATOM 572 O O . VAL A 1 69 ? -2.311 -4.970 2.075 1.00 97.25 69 VAL A O 1
ATOM 575 N N . VAL A 1 70 ? -0.177 -4.529 1.476 1.00 97.31 70 VAL A N 1
ATOM 576 C CA . VAL A 1 70 ? -0.431 -3.604 0.368 1.00 97.31 70 VAL A CA 1
ATOM 577 C C . VAL A 1 70 ? 0.226 -4.179 -0.878 1.00 97.31 70 VAL A C 1
ATOM 579 O O . VAL A 1 70 ? 1.374 -4.630 -0.818 1.00 97.31 70 VAL A O 1
ATOM 582 N N . VAL A 1 71 ? -0.482 -4.148 -2.002 1.00 97.44 71 VAL A N 1
ATOM 583 C CA . VAL A 1 71 ? 0.035 -4.576 -3.305 1.00 97.44 71 VAL A CA 1
ATOM 584 C C . VAL A 1 71 ? -0.105 -3.486 -4.358 1.00 97.44 71 VAL A C 1
ATOM 586 O O . VAL A 1 71 ? -0.881 -2.539 -4.205 1.00 97.44 71 VAL A O 1
ATOM 589 N N . GLY A 1 72 ? 0.662 -3.642 -5.429 1.00 97.00 72 GLY A N 1
ATOM 590 C CA . GLY A 1 72 ? 0.585 -2.809 -6.618 1.00 97.00 72 GLY A CA 1
ATOM 591 C C . GLY A 1 72 ? 1.747 -3.096 -7.559 1.00 97.00 72 GLY A C 1
ATOM 592 O O . GLY A 1 72 ? 2.131 -4.257 -7.753 1.00 97.00 72 GLY A O 1
ATOM 593 N N . SER A 1 73 ? 2.349 -2.044 -8.095 1.00 96.44 73 SER A N 1
ATOM 594 C CA . SER A 1 73 ? 3.436 -2.123 -9.070 1.00 96.44 73 SER A CA 1
ATOM 595 C C . SER A 1 73 ? 4.592 -1.186 -8.713 1.00 96.44 73 SER A C 1
ATOM 597 O O . SER A 1 73 ? 4.484 -0.290 -7.876 1.00 96.44 73 SER A O 1
ATOM 599 N N . VAL A 1 74 ? 5.755 -1.425 -9.316 1.00 95.69 74 VAL A N 1
ATOM 600 C CA . VAL A 1 74 ? 6.862 -0.466 -9.345 1.00 95.69 74 VAL A CA 1
ATOM 601 C C . VAL A 1 74 ? 7.038 -0.026 -10.789 1.00 95.69 74 VAL A C 1
ATOM 603 O O . VAL A 1 74 ? 7.326 -0.855 -11.653 1.00 95.69 74 VAL A O 1
ATOM 606 N N . LEU A 1 75 ? 6.889 1.272 -11.042 1.00 95.25 75 LEU A N 1
ATOM 607 C CA . LEU A 1 75 ? 6.933 1.856 -12.380 1.00 95.25 75 LEU A CA 1
ATOM 608 C C . LEU A 1 75 ? 8.284 2.509 -12.665 1.00 95.25 75 LEU A C 1
ATOM 610 O O . LEU A 1 75 ? 8.853 3.197 -11.812 1.00 95.25 75 LEU A O 1
ATOM 614 N N . ASN A 1 76 ? 8.803 2.345 -13.878 1.00 94.75 76 ASN A N 1
ATOM 615 C CA . ASN A 1 76 ? 9.946 3.129 -14.341 1.00 94.75 76 ASN A CA 1
ATOM 616 C C . ASN A 1 76 ? 9.523 4.571 -14.707 1.00 94.75 76 ASN A C 1
ATOM 618 O O . ASN A 1 76 ? 8.358 4.952 -14.627 1.00 94.75 76 ASN A O 1
ATOM 622 N N . ARG A 1 77 ? 10.473 5.395 -15.170 1.00 92.25 77 ARG A N 1
ATOM 623 C CA . ARG A 1 77 ? 10.203 6.794 -15.571 1.00 92.25 77 ARG A CA 1
ATOM 624 C C . ARG A 1 77 ? 9.273 6.949 -16.783 1.00 92.25 77 ARG A C 1
ATOM 626 O O . ARG A 1 77 ? 8.792 8.051 -17.014 1.00 92.25 77 ARG A O 1
ATOM 633 N N . LYS A 1 78 ? 9.082 5.894 -17.577 1.00 94.88 78 LYS A N 1
ATOM 634 C CA . LYS A 1 78 ? 8.176 5.862 -18.734 1.00 94.88 78 LYS A CA 1
ATOM 635 C C . LYS A 1 78 ? 6.767 5.387 -18.360 1.00 94.88 78 LYS A C 1
ATOM 637 O O . LYS A 1 78 ? 5.887 5.454 -19.205 1.00 94.88 78 LYS A O 1
ATOM 642 N N . GLY A 1 79 ? 6.563 4.940 -17.118 1.00 92.69 79 GLY A N 1
ATOM 643 C CA . GLY A 1 79 ? 5.306 4.355 -16.659 1.00 92.69 79 GLY A CA 1
ATOM 644 C C . GLY A 1 79 ? 5.190 2.849 -16.903 1.00 92.69 79 GLY A C 1
ATOM 645 O O . GLY A 1 79 ? 4.133 2.292 -16.639 1.00 92.69 79 GLY A O 1
ATOM 646 N N . ASP A 1 80 ? 6.246 2.171 -17.372 1.00 95.31 80 ASP A N 1
ATOM 647 C CA . ASP A 1 80 ? 6.199 0.713 -17.528 1.00 95.31 80 ASP A CA 1
ATOM 648 C C . ASP A 1 80 ? 6.403 0.026 -16.173 1.00 95.31 80 ASP A C 1
ATOM 650 O O . ASP A 1 80 ? 7.292 0.408 -15.400 1.00 95.31 80 ASP A O 1
ATOM 654 N N . VAL A 1 81 ? 5.644 -1.042 -15.925 1.00 95.69 81 VAL A N 1
ATOM 655 C CA . VAL A 1 81 ? 5.839 -1.924 -14.769 1.00 95.69 81 VAL A CA 1
ATOM 656 C C . VAL A 1 81 ? 7.186 -2.636 -14.891 1.00 95.69 81 VAL A C 1
ATOM 658 O O . VAL A 1 81 ? 7.448 -3.348 -15.860 1.00 95.69 81 VAL A O 1
ATOM 661 N N . VAL A 1 82 ? 8.049 -2.459 -13.892 1.00 95.00 82 VAL A N 1
ATOM 662 C CA . VAL A 1 82 ? 9.370 -3.109 -13.813 1.00 95.00 82 VAL A CA 1
ATOM 663 C C . VAL A 1 82 ? 9.491 -4.103 -12.664 1.00 95.00 82 VAL A C 1
ATOM 665 O O . VAL A 1 82 ? 10.437 -4.895 -12.643 1.00 95.00 82 VAL A O 1
ATOM 668 N N . ASP A 1 83 ? 8.557 -4.069 -11.715 1.00 95.12 83 ASP A N 1
ATOM 669 C CA . ASP A 1 83 ? 8.510 -4.993 -10.586 1.00 95.12 83 ASP A CA 1
ATOM 670 C C . ASP A 1 83 ? 7.098 -5.074 -9.992 1.00 95.12 83 ASP A C 1
ATOM 672 O O . ASP A 1 83 ? 6.316 -4.124 -10.101 1.00 95.12 83 ASP A O 1
ATOM 676 N N . SER A 1 84 ? 6.794 -6.179 -9.314 1.00 96.00 84 SER A N 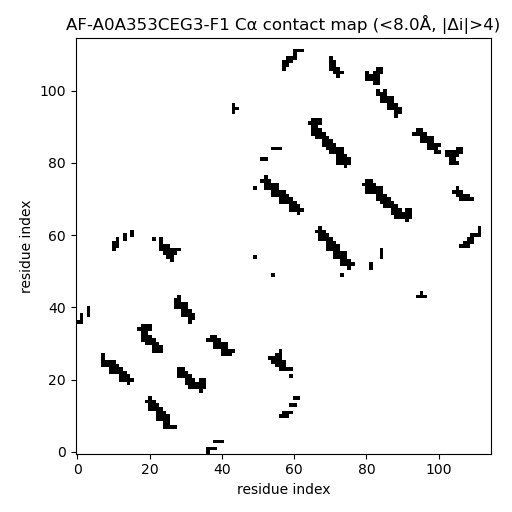1
ATOM 677 C CA . SER A 1 84 ? 5.617 -6.256 -8.447 1.00 96.00 84 SER A CA 1
ATOM 678 C C . SER A 1 84 ? 5.904 -5.565 -7.112 1.00 96.00 84 SER A C 1
ATOM 680 O O . SER A 1 84 ? 7.009 -5.649 -6.560 1.00 96.00 84 SER A O 1
ATOM 682 N N . LEU A 1 85 ? 4.893 -4.902 -6.554 1.00 96.06 85 LEU A N 1
ATOM 683 C CA . LEU A 1 85 ? 4.969 -4.325 -5.217 1.00 96.06 85 LEU A CA 1
ATOM 684 C C . LEU A 1 85 ? 4.180 -5.189 -4.238 1.00 96.06 85 LEU A C 1
ATOM 686 O O . LEU A 1 85 ? 2.981 -5.388 -4.412 1.00 96.06 85 LEU A O 1
ATOM 690 N N . VAL A 1 86 ? 4.855 -5.656 -3.190 1.00 96.44 86 VAL A N 1
ATOM 691 C CA . VAL A 1 86 ? 4.228 -6.270 -2.017 1.00 96.44 86 VAL A CA 1
ATOM 692 C C . VAL A 1 86 ? 4.871 -5.667 -0.775 1.00 96.44 86 VAL A C 1
ATOM 694 O O . VAL A 1 86 ? 6.078 -5.795 -0.567 1.00 96.44 86 VAL A O 1
ATOM 697 N N . MET A 1 87 ? 4.067 -5.007 0.050 1.00 96.50 87 MET A N 1
ATOM 698 C CA . MET A 1 87 ? 4.466 -4.479 1.353 1.00 96.50 87 MET A CA 1
ATOM 699 C C . MET A 1 87 ? 3.648 -5.178 2.434 1.00 96.50 87 MET A C 1
ATOM 701 O O . MET A 1 87 ? 2.441 -5.343 2.284 1.00 96.50 87 MET A O 1
ATOM 705 N N . LYS A 1 88 ? 4.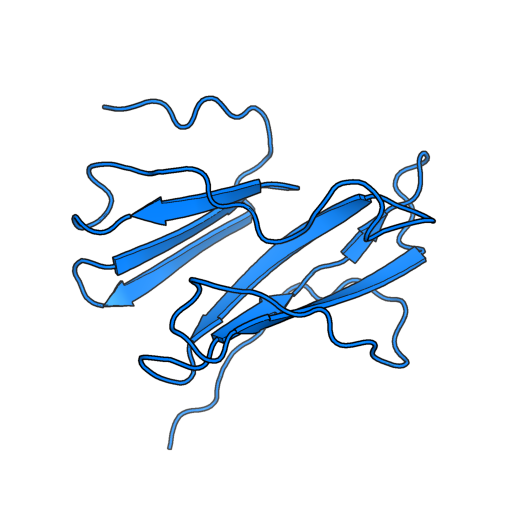284 -5.566 3.538 1.00 96.88 88 LYS A N 1
ATOM 706 C CA . LYS A 1 88 ? 3.637 -6.221 4.678 1.00 96.88 88 LYS A CA 1
ATOM 707 C C . LYS A 1 88 ? 3.884 -5.440 5.961 1.00 96.88 88 LYS A C 1
ATOM 709 O O . LYS A 1 88 ? 4.976 -4.918 6.164 1.00 96.88 88 LYS A O 1
ATOM 714 N N . THR A 1 89 ? 2.895 -5.434 6.843 1.00 96.12 89 THR A N 1
ATOM 715 C CA . THR A 1 89 ? 3.018 -4.979 8.231 1.00 96.12 89 THR A CA 1
ATOM 716 C C . THR A 1 89 ? 2.685 -6.111 9.206 1.00 96.12 89 THR A C 1
ATOM 718 O O . THR A 1 89 ? 1.887 -6.999 8.890 1.00 96.12 89 THR A O 1
ATOM 721 N N . GLU A 1 90 ? 3.300 -6.085 10.391 1.00 97.38 90 GLU A N 1
ATOM 722 C CA . GLU A 1 90 ? 3.006 -6.984 11.523 1.00 97.38 90 GLU A CA 1
ATOM 723 C C . GLU A 1 90 ? 2.641 -6.222 12.815 1.00 97.38 90 GLU A C 1
ATOM 725 O O . GLU A 1 90 ? 2.477 -6.809 13.893 1.00 97.38 90 GLU A O 1
ATOM 730 N N . ASP A 1 91 ? 2.496 -4.903 12.716 1.00 95.38 91 ASP A N 1
ATOM 731 C CA . ASP A 1 91 ? 2.239 -3.977 13.822 1.00 95.38 91 ASP A CA 1
ATOM 732 C C . ASP A 1 91 ? 1.050 -3.043 13.543 1.00 95.38 91 ASP A C 1
ATOM 734 O O . ASP A 1 91 ? 0.903 -1.998 14.160 1.00 95.38 91 ASP A O 1
ATOM 738 N N . GLY A 1 92 ? 0.141 -3.438 12.648 1.00 92.38 92 GLY A N 1
ATOM 739 C CA . GLY A 1 92 ? -1.073 -2.664 12.378 1.00 92.38 92 GLY A CA 1
ATOM 740 C C . GLY A 1 92 ? -0.865 -1.510 11.395 1.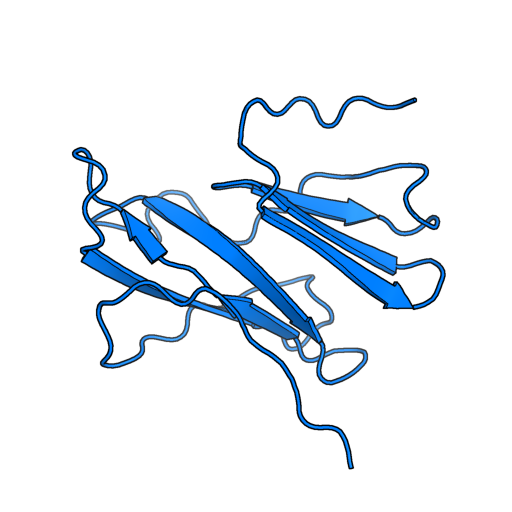00 92.38 92 GLY A C 1
ATOM 741 O O . GLY A 1 92 ? -1.733 -0.646 11.275 1.00 92.38 92 GLY A O 1
ATOM 742 N N . GLY A 1 93 ? 0.251 -1.511 10.669 1.00 92.19 93 GLY A N 1
ATOM 743 C CA . GLY A 1 93 ? 0.606 -0.495 9.684 1.00 92.19 93 GLY A CA 1
ATOM 744 C C . GLY A 1 93 ? 1.455 0.641 10.245 1.00 92.19 93 GLY A C 1
ATOM 745 O O . GLY A 1 93 ? 1.535 1.678 9.587 1.00 92.19 93 GLY A O 1
ATOM 746 N N . GLU A 1 94 ? 2.063 0.463 11.424 1.00 91.12 94 GLU A N 1
ATOM 747 C CA . GLU A 1 94 ? 3.047 1.401 11.979 1.00 91.12 94 GLU A CA 1
ATOM 748 C C . GLU A 1 94 ? 4.373 1.298 11.220 1.00 91.12 94 GLU A C 1
ATOM 750 O O . GLU A 1 94 ? 4.967 2.316 10.866 1.00 91.12 94 GLU A O 1
ATOM 755 N N . THR A 1 95 ? 4.800 0.075 10.894 1.00 93.56 95 THR A N 1
ATOM 756 C CA . THR A 1 95 ? 5.925 -0.188 9.999 1.00 93.56 95 THR A CA 1
ATOM 757 C C . THR A 1 95 ? 5.533 -1.129 8.866 1.00 93.56 95 THR A C 1
ATOM 759 O O . THR A 1 95 ? 4.681 -2.013 9.002 1.00 93.56 95 THR A O 1
ATOM 762 N N . TRP A 1 96 ? 6.168 -0.915 7.713 1.00 95.12 96 TRP A N 1
ATOM 763 C CA . TRP A 1 96 ? 5.958 -1.689 6.496 1.00 95.12 96 TRP A CA 1
ATOM 764 C C . TRP A 1 96 ? 7.292 -2.216 5.978 1.00 95.12 96 TRP A C 1
ATOM 766 O O . TRP A 1 96 ? 8.303 -1.517 5.987 1.00 95.12 96 TRP A O 1
ATOM 776 N N . GLN A 1 97 ? 7.289 -3.461 5.514 1.00 95.12 97 GLN A N 1
ATOM 777 C CA . GLN A 1 97 ? 8.452 -4.135 4.955 1.00 95.12 97 GLN A CA 1
ATOM 778 C C . GLN A 1 97 ? 8.132 -4.636 3.556 1.00 95.12 97 GLN A C 1
ATOM 780 O O . GLN A 1 97 ? 7.084 -5.243 3.324 1.00 95.12 97 GLN A O 1
ATOM 785 N N . ARG A 1 98 ? 9.050 -4.399 2.621 1.00 94.44 98 ARG A N 1
ATOM 786 C CA . ARG A 1 98 ? 8.916 -4.889 1.253 1.00 94.44 98 ARG A CA 1
ATOM 787 C C . ARG A 1 98 ? 9.219 -6.382 1.190 1.00 94.44 98 ARG A C 1
ATOM 789 O O . ARG A 1 98 ? 10.267 -6.822 1.655 1.00 94.44 98 ARG A O 1
ATOM 796 N N . ILE A 1 99 ? 8.337 -7.136 0.545 1.00 94.00 99 ILE A N 1
ATOM 797 C CA . ILE A 1 99 ? 8.551 -8.540 0.198 1.00 94.00 99 ILE A CA 1
ATOM 798 C C . ILE A 1 99 ? 8.877 -8.608 -1.292 1.00 94.00 99 ILE A C 1
ATOM 800 O O . ILE A 1 99 ? 8.113 -8.123 -2.126 1.00 94.00 99 ILE A O 1
ATOM 804 N N . ILE A 1 100 ? 10.020 -9.204 -1.629 1.00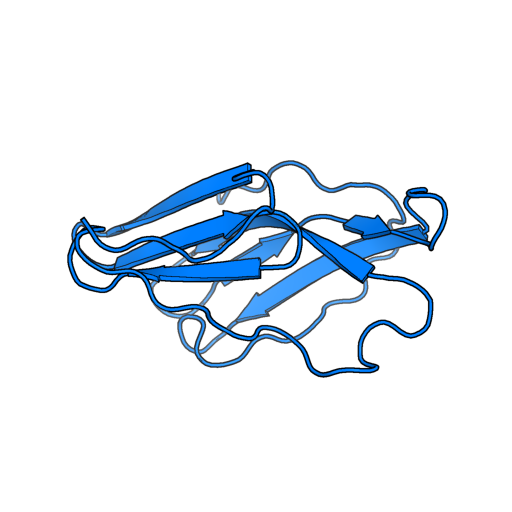 91.38 100 ILE A N 1
ATOM 805 C CA . ILE A 1 100 ? 10.376 -9.470 -3.024 1.00 91.38 100 ILE A CA 1
ATOM 806 C C . ILE A 1 100 ? 9.677 -10.753 -3.457 1.00 91.38 100 ILE A C 1
ATOM 808 O O . ILE A 1 100 ? 9.884 -11.814 -2.868 1.00 91.38 100 ILE A O 1
ATOM 812 N N . VAL A 1 101 ? 8.853 -10.642 -4.491 1.00 91.81 101 VAL A N 1
ATOM 813 C CA . VAL A 1 101 ? 8.179 -11.772 -5.128 1.00 91.81 101 VAL A CA 1
ATOM 814 C C . VAL A 1 101 ? 8.801 -12.016 -6.506 1.00 91.81 101 VAL A C 1
ATOM 816 O O . VAL A 1 101 ? 9.312 -11.080 -7.113 1.00 91.81 101 VAL A O 1
ATOM 819 N N . PRO A 1 102 ? 8.788 -13.254 -7.028 1.00 88.44 102 PRO A N 1
ATOM 820 C CA . PRO A 1 102 ? 9.378 -13.554 -8.337 1.00 88.44 102 PRO A CA 1
ATOM 821 C C . PRO A 1 102 ? 8.605 -12.934 -9.516 1.00 88.44 102 PRO A C 1
ATOM 823 O O . PRO A 1 102 ? 9.112 -12.906 -10.637 1.00 88.44 102 PRO A O 1
ATOM 826 N N . SER A 1 103 ? 7.385 -12.451 -9.275 1.00 89.19 103 SER A N 1
ATOM 827 C CA . SER A 1 103 ? 6.558 -11.775 -10.272 1.00 89.19 103 SER A CA 1
ATOM 828 C C . SER A 1 103 ? 7.064 -10.360 -10.571 1.00 89.19 103 SER A C 1
ATOM 830 O O . SER A 1 103 ? 7.536 -9.663 -9.678 1.00 89.19 103 SER A O 1
ATOM 832 N N . LYS A 1 104 ? 6.918 -9.928 -11.828 1.00 89.56 104 LYS A N 1
ATOM 833 C CA . LYS A 1 104 ? 7.203 -8.559 -12.294 1.00 89.56 104 LYS A CA 1
ATOM 834 C C . LYS A 1 104 ? 6.008 -7.977 -13.042 1.00 89.56 104 LYS A C 1
ATOM 836 O O . LYS A 1 104 ? 6.140 -7.443 -14.137 1.00 89.56 104 LYS A O 1
ATOM 841 N N . THR A 1 105 ? 4.829 -8.172 -12.467 1.00 92.75 105 THR A N 1
ATOM 842 C CA . THR A 1 105 ? 3.556 -7.684 -13.004 1.00 92.75 105 THR A CA 1
ATOM 843 C C . THR A 1 105 ? 2.862 -6.782 -11.999 1.00 92.75 105 THR A C 1
ATOM 845 O O . THR A 1 105 ? 3.187 -6.773 -10.810 1.00 92.75 105 THR A O 1
ATOM 848 N N . GLU A 1 106 ? 1.869 -6.049 -12.467 1.00 92.56 106 GLU A N 1
ATOM 849 C CA . GLU A 1 106 ? 0.964 -5.331 -11.593 1.00 92.56 106 GLU A CA 1
ATOM 850 C C . GLU A 1 106 ? 0.077 -6.295 -10.799 1.00 92.56 106 GLU A C 1
ATOM 852 O O . GLU A 1 106 ? -0.433 -7.283 -11.335 1.00 92.56 106 GLU A O 1
ATOM 857 N N . LEU A 1 107 ? -0.083 -6.010 -9.508 1.00 92.38 107 LEU A N 1
ATOM 858 C CA . LEU A 1 107 ? -0.992 -6.716 -8.614 1.00 92.38 107 LEU A CA 1
ATOM 859 C C . LEU A 1 107 ? -2.146 -5.771 -8.273 1.00 92.38 107 LEU A C 1
ATOM 861 O O . LEU A 1 107 ? -1.973 -4.839 -7.497 1.00 92.38 107 LEU A O 1
ATOM 865 N N . PHE A 1 108 ? -3.312 -5.996 -8.875 1.00 91.50 108 PHE A N 1
ATOM 866 C CA . PHE A 1 108 ? -4.441 -5.060 -8.787 1.00 91.50 108 PHE A CA 1
ATOM 867 C C . PHE A 1 108 ? -5.280 -5.210 -7.524 1.00 91.50 108 PHE A C 1
ATOM 869 O O . PHE A 1 108 ? -5.825 -4.235 -7.018 1.00 91.50 108 PHE A O 1
ATOM 876 N N . HIS A 1 109 ? -5.429 -6.439 -7.041 1.00 89.06 109 HIS A N 1
ATOM 877 C CA . HIS A 1 109 ? -6.341 -6.747 -5.955 1.00 89.06 109 HIS A CA 1
ATOM 878 C C . HIS A 1 109 ? -5.766 -7.846 -5.082 1.00 89.06 109 HIS A C 1
ATOM 880 O O . HIS A 1 109 ? -5.148 -8.793 -5.576 1.00 89.06 109 HIS A O 1
ATOM 886 N N . LEU A 1 110 ? -6.005 -7.723 -3.784 1.00 88.38 110 LEU A N 1
ATOM 887 C CA . LEU A 1 110 ? -5.769 -8.789 -2.834 1.00 88.38 110 LEU A CA 1
ATOM 888 C C . LEU A 1 110 ? -6.985 -8.905 -1.926 1.00 88.38 110 LEU A C 1
ATOM 890 O O . LEU A 1 110 ? -7.597 -7.902 -1.559 1.00 88.38 110 LEU A O 1
ATOM 894 N N . ASP A 1 111 ? -7.289 -10.131 -1.534 1.00 89.19 111 ASP A N 1
ATOM 895 C CA . ASP A 1 111 ? -8.262 -10.396 -0.493 1.00 89.19 111 ASP A CA 1
ATOM 896 C C . ASP A 1 111 ? -7.767 -11.521 0.409 1.00 89.19 111 ASP A C 1
ATOM 898 O O . ASP A 1 111 ? -6.944 -12.349 0.004 1.00 89.19 111 ASP A O 1
ATOM 902 N N . PHE A 1 112 ? -8.259 -11.539 1.642 1.00 83.25 112 PHE A N 1
ATOM 903 C CA . PHE A 1 112 ? -8.078 -12.675 2.530 1.00 83.25 112 PHE A CA 1
ATOM 904 C C . PHE A 1 112 ? -9.369 -13.476 2.533 1.00 83.25 112 PHE A C 1
ATOM 906 O O . PHE A 1 112 ? -10.413 -12.982 2.949 1.00 83.25 112 PHE A O 1
ATOM 913 N N . VAL A 1 113 ? -9.293 -14.736 2.109 1.00 77.50 113 VAL A N 1
ATOM 914 C CA . VAL A 1 113 ? -10.407 -15.662 2.311 1.00 77.50 113 VAL A CA 1
ATOM 915 C C . VAL A 1 113 ? -10.487 -15.938 3.811 1.00 77.50 113 VAL A C 1
ATOM 917 O O . VAL A 1 113 ? -9.617 -16.606 4.372 1.00 77.50 113 VAL A O 1
ATOM 920 N N . GLY A 1 114 ? -11.486 -15.358 4.472 1.00 65.69 114 GLY A N 1
ATOM 921 C CA . GLY A 1 114 ? -11.812 -15.687 5.854 1.00 65.69 114 GLY A CA 1
ATOM 922 C C . GLY A 1 114 ? -12.403 -17.094 5.943 1.00 65.69 114 GLY A C 1
ATOM 923 O O . GLY A 1 114 ? -13.215 -17.478 5.103 1.00 65.69 114 GLY A O 1
ATOM 924 N N . SER A 1 115 ? -11.979 -17.850 6.955 1.00 48.56 115 SER A N 1
ATOM 925 C CA . SER A 1 115 ? -12.736 -18.985 7.498 1.00 48.56 115 SER A CA 1
ATOM 926 C C . SER A 1 115 ? -13.887 -18.494 8.362 1.00 48.56 115 SER A C 1
ATOM 928 O O . SER A 1 115 ? -13.602 -17.586 9.180 1.00 48.56 115 SER A O 1
#

Secondary structure (DSSP, 8-state):
-------SPEEEEEESSSS-EEEEETTEEEEESSTTSS-EEE--S-TTSSTTSEEEEEEEEESSSS-EEEEEEEE-TTS-EEEEEEEEESSSSSS-EEPP-S--S----------

Mean predicted aligned error: 4.0 Å

Radius of gyration: 13.86 Å; Cα contacts (8 Å, |Δi|>4): 272; chains: 1; bounding box: 32×38×33 Å